Protein AF-A0A257RQ91-F1 (afdb_monomer_lite)

pLDDT: mean 75.61, std 12.11, range [45.97, 91.69]

Sequence (113 aa):
MDPIFIANIVALLFSFFVVGAILGAVFSKPETRKTLLTETARRLRVLMFGWEFPPFNSGGLGVACHGLVRALSGKNLDITFVMPKRLPDAVPYAKMVSAEIEKITGSSVSYSV

Secondary structure (DSSP, 8-state):
--HHHHHHHHHHHHHHHHHHHHHHHHHS------SSSSSTTPPEEEEEE-S-BTTBS-SHHHHHHHHHHHHHTTSSEEEEEEESS--SPPPTTSEEEE---------------

Foldseek 3Di:
DDPVVVVVVVVVVVVVVVVVVVVCVVPPDPPPPPPPPPDPLDAAEAEAEDAAAPPPPPDPVNVVVNVVLVVPLPDSHAAEYEYCDDDPDDDPRHHYHHPDDDPPPDPPPDDDD

Radius of gyration: 29.58 Å; chains: 1; bounding box: 40×54×107 Å

Structure (mmCIF, N/CA/C/O backbone):
data_AF-A0A257RQ91-F1
#
_entry.id   AF-A0A257RQ91-F1
#
loop_
_atom_site.group_PDB
_atom_site.id
_atom_site.type_symbol
_atom_site.label_atom_id
_atom_site.label_alt_id
_atom_site.label_comp_id
_atom_site.label_asym_id
_atom_site.label_entity_id
_atom_site.label_seq_id
_atom_site.pdbx_PDB_ins_code
_atom_site.Cartn_x
_atom_site.Cartn_y
_atom_site.Cartn_z
_atom_site.occupancy
_atom_site.B_iso_or_equiv
_atom_site.auth_seq_id
_atom_site.auth_comp_id
_atom_site.auth_asym_id
_atom_site.auth_atom_id
_atom_site.pdbx_PDB_model_num
ATOM 1 N N . MET A 1 1 ? -5.928 36.890 54.644 1.00 65.44 1 MET A N 1
ATOM 2 C CA . MET A 1 1 ? -5.648 36.195 53.370 1.00 65.44 1 MET A CA 1
ATOM 3 C C . MET A 1 1 ? -4.853 37.151 52.514 1.00 65.44 1 MET A C 1
ATOM 5 O O . MET A 1 1 ? -5.365 38.222 52.212 1.00 65.44 1 MET A O 1
ATOM 9 N N . ASP A 1 2 ? -3.607 36.810 52.201 1.00 84.75 2 ASP A N 1
ATOM 10 C CA . ASP A 1 2 ? -2.725 37.719 51.474 1.00 84.75 2 ASP A CA 1
ATOM 11 C C . ASP A 1 2 ? -3.178 37.866 50.013 1.00 84.75 2 ASP A C 1
ATOM 13 O O . ASP A 1 2 ? -3.443 36.859 49.350 1.00 84.75 2 ASP A O 1
ATOM 17 N N . PRO A 1 3 ? -3.256 39.092 49.470 1.00 85.50 3 PRO A N 1
ATOM 18 C CA . PRO A 1 3 ? -3.705 39.323 48.095 1.00 85.50 3 PRO A CA 1
ATOM 19 C C . PRO A 1 3 ? -2.822 38.612 47.053 1.00 85.50 3 PRO A C 1
ATOM 21 O O . PRO A 1 3 ? -3.308 38.199 46.002 1.00 85.50 3 PRO A O 1
ATOM 24 N N . ILE A 1 4 ? -1.548 38.379 47.378 1.00 85.56 4 ILE A N 1
ATOM 25 C CA . ILE A 1 4 ? -0.593 37.619 46.556 1.00 85.56 4 ILE A CA 1
ATOM 26 C C . ILE A 1 4 ? -0.971 36.128 46.494 1.00 85.56 4 ILE A C 1
ATOM 28 O O . ILE A 1 4 ? -0.863 35.498 45.443 1.00 85.56 4 ILE A O 1
ATOM 32 N N . PHE A 1 5 ? -1.468 35.564 47.599 1.00 86.00 5 PHE A N 1
ATOM 33 C CA . PHE A 1 5 ? -1.915 34.171 47.655 1.00 86.00 5 PHE A CA 1
ATOM 34 C C . PHE A 1 5 ? -3.145 33.948 46.766 1.00 86.00 5 PHE A C 1
ATOM 36 O O . PHE A 1 5 ? -3.214 32.966 46.026 1.00 86.00 5 PHE A O 1
ATOM 43 N N . ILE A 1 6 ? -4.078 34.904 46.773 1.00 85.62 6 ILE A N 1
ATOM 44 C CA . ILE A 1 6 ? -5.272 34.874 45.919 1.00 85.62 6 ILE A CA 1
ATOM 45 C C . ILE A 1 6 ? -4.880 34.989 44.438 1.00 85.62 6 ILE A C 1
ATOM 47 O O . ILE A 1 6 ? -5.369 34.211 43.618 1.00 85.62 6 ILE A O 1
ATOM 51 N N . ALA A 1 7 ? -3.958 35.894 44.094 1.00 87.12 7 ALA A N 1
ATOM 52 C CA . ALA A 1 7 ? -3.489 36.065 42.718 1.00 87.12 7 ALA A CA 1
ATOM 53 C C . ALA A 1 7 ? -2.842 34.787 42.146 1.00 87.12 7 ALA A C 1
ATOM 55 O O . ALA A 1 7 ? -3.139 34.403 41.014 1.00 87.12 7 ALA A O 1
ATOM 56 N N . ASN A 1 8 ? -2.026 34.084 42.940 1.00 87.50 8 ASN A N 1
ATOM 57 C CA . ASN A 1 8 ? -1.387 32.837 42.511 1.00 87.50 8 ASN A CA 1
ATOM 58 C C . ASN A 1 8 ? -2.394 31.706 42.275 1.00 87.50 8 ASN A C 1
ATOM 60 O O . ASN A 1 8 ? -2.254 30.973 41.299 1.00 87.50 8 ASN A O 1
ATOM 64 N N . ILE A 1 9 ? -3.429 31.582 43.114 1.00 91.69 9 ILE A N 1
ATOM 65 C CA . ILE A 1 9 ? -4.486 30.576 42.918 1.00 91.69 9 ILE A CA 1
ATOM 66 C C . ILE A 1 9 ? -5.268 30.856 41.630 1.00 91.69 9 ILE A C 1
ATOM 68 O O . ILE A 1 9 ? -5.491 29.940 40.838 1.00 91.69 9 ILE A O 1
ATOM 72 N N . VAL A 1 10 ? 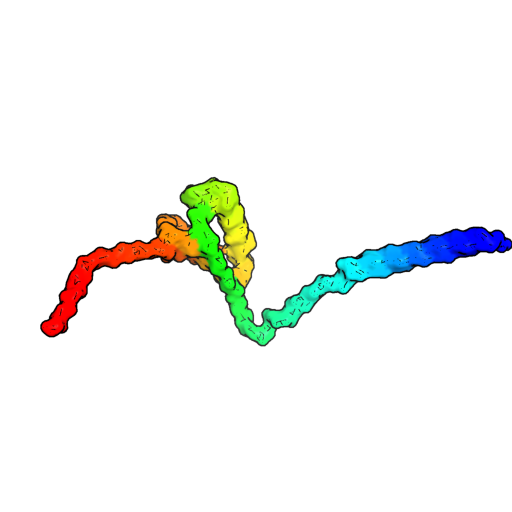-5.645 32.114 41.385 1.00 87.88 10 VAL A N 1
ATOM 73 C CA . VAL A 1 10 ? -6.380 32.501 40.169 1.00 87.88 10 VAL A CA 1
ATOM 74 C C . VAL A 1 10 ? -5.536 32.255 38.913 1.00 87.88 10 VAL A C 1
ATOM 76 O O . VAL A 1 10 ? -6.045 31.702 37.937 1.00 87.88 10 VAL A O 1
ATOM 79 N N . ALA A 1 11 ? -4.241 32.581 38.947 1.00 85.31 11 ALA A N 1
ATOM 80 C CA . ALA A 1 11 ? -3.320 32.319 37.840 1.00 85.31 11 ALA A CA 1
ATOM 81 C C . ALA A 1 11 ? -3.160 30.814 37.552 1.00 85.31 11 ALA A C 1
ATOM 83 O O . ALA A 1 11 ? -3.141 30.401 36.389 1.00 85.31 11 ALA A O 1
ATOM 84 N N . LEU A 1 12 ? -3.102 29.984 38.599 1.00 85.19 12 LEU A N 1
ATOM 85 C CA . LEU A 1 12 ? -3.005 28.530 38.465 1.00 85.19 12 LEU A CA 1
ATOM 86 C C . LEU A 1 12 ? -4.262 27.954 37.797 1.00 85.19 12 LEU A C 1
ATOM 88 O O . LEU A 1 12 ? -4.158 27.186 36.843 1.00 85.19 12 LEU A O 1
ATOM 92 N N . LEU A 1 13 ? -5.448 28.380 38.241 1.00 85.31 13 LEU A N 1
ATOM 93 C CA . LEU A 1 13 ? -6.726 27.933 37.678 1.00 85.31 13 LEU A CA 1
ATOM 94 C C . LEU A 1 13 ? -6.892 28.348 36.210 1.00 85.31 13 LEU A C 1
ATOM 96 O O . LEU A 1 13 ? -7.371 27.553 35.399 1.00 85.31 13 LEU A O 1
ATOM 100 N N . PHE A 1 14 ? -6.449 29.554 35.845 1.00 86.06 14 PHE A N 1
ATOM 101 C CA . PHE A 1 14 ? -6.503 30.022 34.460 1.00 86.06 14 PHE A CA 1
ATOM 102 C C . PHE A 1 14 ? -5.550 29.231 33.552 1.00 86.06 14 PHE A C 1
ATOM 104 O O . PHE A 1 14 ? -5.917 28.875 32.435 1.00 86.06 14 PHE A O 1
ATOM 111 N N . SER A 1 15 ? -4.362 28.874 34.052 1.00 82.06 15 SER A N 1
ATOM 112 C CA . SER A 1 15 ? -3.403 28.033 33.325 1.00 82.06 15 SER A CA 1
ATOM 113 C C . SER A 1 15 ? -3.960 26.632 33.045 1.00 82.06 15 SER A C 1
ATOM 115 O O . SER A 1 15 ? -3.935 26.171 31.903 1.00 82.06 15 SER A O 1
ATOM 117 N N . PHE A 1 16 ? -4.563 25.980 34.047 1.00 84.38 16 PHE A N 1
ATOM 118 C CA . PHE A 1 16 ? -5.201 24.671 33.856 1.00 84.38 16 PHE A CA 1
ATOM 119 C C . PHE A 1 16 ? -6.382 24.726 32.879 1.00 84.38 16 PHE A C 1
ATOM 121 O O . PHE A 1 16 ? -6.538 23.816 32.062 1.00 84.38 16 PHE A O 1
ATOM 128 N N . PHE A 1 17 ? -7.182 25.796 32.912 1.00 87.62 17 PHE A N 1
ATOM 129 C CA . PHE A 1 17 ? -8.287 25.979 31.970 1.00 87.62 17 PHE A CA 1
ATOM 130 C C . PHE A 1 17 ? -7.794 26.170 30.529 1.00 87.62 17 PHE A C 1
ATOM 132 O O . PHE A 1 17 ? -8.309 25.528 29.613 1.00 87.62 17 PHE A O 1
ATOM 139 N N . VAL A 1 18 ? -6.759 26.990 30.322 1.00 83.06 18 VAL A N 1
ATOM 140 C CA . VAL A 1 18 ? -6.167 27.229 28.996 1.00 83.06 18 VAL A CA 1
ATOM 141 C C . VAL A 1 18 ? -5.525 25.954 28.441 1.00 83.06 18 VAL A C 1
ATOM 143 O O . VAL A 1 18 ? -5.766 25.606 27.285 1.00 83.06 18 VAL A O 1
ATOM 146 N N . VAL A 1 19 ? -4.776 25.205 29.257 1.00 81.12 19 VAL A N 1
ATOM 147 C CA . VAL A 1 19 ? -4.173 23.924 28.843 1.00 81.12 19 VAL A CA 1
ATOM 148 C C . VAL A 1 19 ? -5.250 22.885 28.519 1.00 81.12 19 VAL A C 1
ATOM 150 O O . VAL A 1 19 ? -5.159 22.213 27.491 1.00 81.12 19 VAL A O 1
ATOM 153 N N . GLY A 1 20 ? -6.300 22.785 29.341 1.00 82.19 20 GLY A N 1
ATOM 154 C CA . GLY A 1 20 ? -7.430 21.888 29.094 1.00 82.19 20 GLY A CA 1
ATOM 155 C C . GLY A 1 20 ? -8.201 22.235 27.818 1.00 82.19 20 GLY A C 1
ATOM 156 O O . GLY A 1 20 ? -8.560 21.338 27.055 1.00 82.19 20 GLY A O 1
ATOM 157 N N . ALA A 1 21 ? -8.396 23.526 27.537 1.00 84.06 21 ALA A N 1
ATOM 158 C CA . ALA A 1 21 ? -9.052 23.994 26.319 1.00 84.06 21 ALA A CA 1
ATOM 159 C C . ALA A 1 21 ? -8.214 23.709 25.061 1.00 84.06 21 ALA A C 1
ATOM 161 O O . ALA A 1 21 ? -8.759 23.243 24.059 1.00 84.06 21 ALA A O 1
ATOM 162 N N . ILE A 1 22 ? -6.895 23.926 25.113 1.00 80.62 22 ILE A N 1
ATOM 163 C CA . ILE A 1 22 ? -5.989 23.638 23.990 1.00 80.62 22 ILE A CA 1
ATOM 164 C C . ILE A 1 22 ? -5.913 22.129 23.731 1.00 80.62 22 ILE A C 1
ATOM 166 O O . ILE A 1 22 ? -6.056 21.697 22.587 1.00 80.62 22 ILE A O 1
ATOM 170 N N . LEU A 1 23 ? -5.752 21.311 24.776 1.00 79.38 23 LEU A N 1
ATOM 171 C CA . LEU A 1 23 ? -5.697 19.853 24.637 1.00 79.38 23 LEU A CA 1
ATOM 172 C C . LEU A 1 23 ? -7.033 19.284 24.131 1.00 79.38 23 LEU A C 1
ATOM 174 O O . LEU A 1 23 ? -7.051 18.416 23.257 1.00 79.38 23 LEU A O 1
ATOM 178 N N . GLY A 1 24 ? -8.147 19.829 24.626 1.00 74.62 24 GLY A N 1
ATOM 179 C CA . GLY A 1 24 ? -9.487 19.530 24.136 1.00 74.62 24 GLY A CA 1
ATOM 180 C C . GLY A 1 24 ? -9.652 19.882 22.659 1.00 74.62 24 GLY A C 1
ATOM 181 O O . GLY A 1 24 ? -10.159 19.063 21.904 1.00 74.62 24 GLY A O 1
ATOM 182 N N . ALA A 1 25 ? -9.174 21.045 22.211 1.00 76.50 25 ALA A N 1
ATOM 183 C CA . ALA A 1 25 ? -9.258 21.452 20.807 1.00 76.50 25 ALA A CA 1
ATOM 184 C C . ALA A 1 25 ? -8.409 20.572 19.871 1.00 76.50 25 ALA A C 1
ATOM 186 O O . ALA A 1 25 ? -8.862 20.250 18.776 1.00 76.50 25 ALA A O 1
ATOM 187 N N . VAL A 1 26 ? -7.224 20.128 20.307 1.00 73.44 26 VAL A N 1
ATOM 188 C CA . VAL A 1 26 ? -6.369 19.214 19.523 1.00 73.44 26 VAL A CA 1
ATOM 189 C C . VAL A 1 26 ? -7.021 17.834 19.345 1.00 73.44 26 VAL A C 1
ATOM 191 O O . VAL A 1 26 ? -6.838 17.201 18.308 1.00 73.44 26 VAL A O 1
ATOM 194 N N . PHE A 1 27 ? -7.822 17.376 20.314 1.00 68.50 27 PHE A N 1
ATOM 195 C CA . PHE A 1 27 ? -8.502 16.074 20.264 1.00 68.50 27 PHE A CA 1
ATOM 196 C C . PHE A 1 27 ? -9.977 16.128 19.821 1.00 68.50 27 PHE A C 1
ATOM 198 O O . PHE A 1 27 ? -10.555 15.087 19.493 1.00 68.50 27 PHE A O 1
ATOM 205 N N . SER A 1 28 ? -10.608 17.307 19.770 1.00 62.53 28 SER A N 1
ATOM 206 C CA . SER A 1 28 ? -12.039 17.468 19.464 1.00 62.53 28 SER A CA 1
ATOM 207 C C . SER A 1 28 ? -12.323 17.476 17.961 1.00 62.53 28 SER A C 1
ATOM 209 O O . SER A 1 28 ? -12.798 18.461 17.400 1.00 62.53 28 SER A O 1
ATOM 211 N N . LYS A 1 29 ? -12.022 16.350 17.310 1.00 55.59 29 LYS A N 1
ATOM 212 C CA . LYS A 1 29 ? -12.843 15.688 16.278 1.00 55.59 29 LYS A CA 1
ATOM 213 C C . LYS A 1 29 ? -11.981 14.676 15.524 1.00 55.59 29 LYS A C 1
ATOM 215 O O . LYS A 1 29 ? -11.245 15.066 14.621 1.00 55.59 29 LYS A O 1
ATOM 220 N N . PRO A 1 30 ? -12.155 13.362 15.743 1.00 57.12 30 PRO A N 1
ATOM 221 C CA . PRO A 1 30 ? -12.044 12.459 14.616 1.00 57.12 30 PRO A CA 1
ATOM 222 C C . PRO A 1 30 ? -13.201 12.821 13.682 1.00 57.12 30 PRO A C 1
ATOM 224 O O . PRO A 1 30 ? -14.374 12.624 14.016 1.00 57.12 30 PRO A O 1
ATOM 227 N N . GLU A 1 31 ? -12.871 13.435 12.548 1.00 57.94 31 GLU A N 1
ATOM 228 C CA . GLU A 1 31 ? -13.793 13.704 11.450 1.00 57.94 31 GLU A CA 1
ATOM 229 C C . GLU A 1 31 ? -14.558 12.412 11.152 1.00 57.94 31 GLU A C 1
ATOM 231 O O . GLU A 1 31 ? -14.038 11.437 10.602 1.00 57.94 31 GLU A O 1
ATOM 236 N N . THR A 1 32 ? -15.787 12.364 11.658 1.00 54.00 32 THR A N 1
ATOM 237 C CA . THR A 1 32 ? -16.615 11.172 11.653 1.00 54.00 32 THR A CA 1
ATOM 238 C C . THR A 1 32 ? -17.120 11.033 10.231 1.00 54.00 32 THR A C 1
ATOM 240 O O . THR A 1 32 ? -18.171 11.561 9.878 1.00 54.00 32 THR A O 1
ATOM 243 N N . ARG A 1 33 ? -16.309 10.384 9.396 1.00 58.22 33 ARG A N 1
ATOM 244 C CA . ARG A 1 33 ? -16.529 10.165 7.967 1.00 58.22 33 ARG A CA 1
ATOM 245 C C . ARG A 1 33 ? -17.718 9.211 7.768 1.00 58.22 33 ARG A C 1
ATOM 247 O O . ARG A 1 33 ? -17.557 8.056 7.395 1.00 58.22 33 ARG A O 1
ATOM 254 N N . LYS A 1 34 ? -18.927 9.684 8.074 1.00 51.50 34 LYS A N 1
ATOM 255 C CA . LYS A 1 34 ? -20.217 8.987 7.921 1.00 51.50 34 LYS A CA 1
ATOM 256 C C . LYS A 1 34 ? -20.890 9.303 6.580 1.00 51.50 34 LYS A C 1
ATOM 258 O O . LYS A 1 34 ? -22.094 9.144 6.447 1.00 51.50 34 LYS A O 1
ATOM 263 N N . THR A 1 35 ? -20.127 9.726 5.573 1.00 54.91 35 THR A N 1
ATOM 264 C CA . THR A 1 35 ? -20.672 10.163 4.275 1.00 54.91 35 THR A CA 1
ATOM 265 C C . THR A 1 35 ? -20.622 9.091 3.179 1.00 54.91 35 THR A C 1
ATOM 267 O O . THR A 1 35 ? -20.891 9.406 2.030 1.00 54.91 35 THR A O 1
ATOM 270 N N . LEU A 1 36 ? -20.280 7.829 3.486 1.00 57.19 36 LEU A N 1
ATOM 271 C CA . LEU A 1 36 ? -20.122 6.765 2.470 1.00 57.19 36 LEU A CA 1
ATOM 272 C C . LEU A 1 36 ? -20.816 5.434 2.813 1.00 57.19 36 LEU A C 1
ATOM 274 O O . LEU A 1 36 ? -20.420 4.391 2.302 1.00 57.19 36 LEU A O 1
ATOM 278 N N . LEU A 1 37 ? -21.831 5.424 3.681 1.00 60.47 37 LEU A N 1
ATOM 279 C CA . LEU A 1 37 ? -22.594 4.196 3.968 1.00 60.47 37 LEU A CA 1
ATOM 280 C C . LEU A 1 37 ? -23.882 4.050 3.135 1.00 60.47 37 LEU A C 1
ATOM 282 O O . LEU A 1 37 ? -24.575 3.051 3.290 1.00 60.47 37 LEU A O 1
ATOM 286 N N . THR A 1 38 ? -24.185 4.981 2.219 1.00 54.28 38 THR A N 1
ATOM 287 C CA . THR A 1 38 ? -25.528 5.076 1.606 1.00 54.28 38 THR A CA 1
ATOM 288 C C . THR A 1 38 ? -25.556 5.020 0.075 1.00 54.28 38 THR A C 1
ATOM 290 O O . THR A 1 38 ? -26.446 5.588 -0.529 1.00 54.28 38 THR A O 1
ATOM 293 N N . GLU A 1 39 ? -24.638 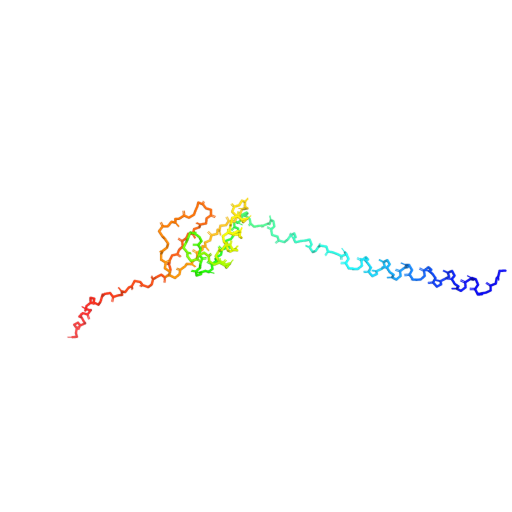4.315 -0.587 1.00 62.25 39 GLU A N 1
ATOM 294 C CA . GLU A 1 39 ? -24.795 3.989 -2.019 1.00 62.25 39 GLU A CA 1
ATOM 295 C C . GLU A 1 39 ? -24.192 2.597 -2.278 1.00 62.25 39 GLU A C 1
ATOM 297 O O . GLU A 1 39 ? -23.015 2.459 -2.601 1.00 62.25 39 GLU A O 1
ATOM 302 N N . THR A 1 40 ? -24.983 1.535 -2.069 1.00 60.62 40 THR A N 1
ATOM 303 C CA . THR A 1 40 ? -24.716 0.148 -2.527 1.00 60.62 40 THR A CA 1
ATOM 304 C C . THR A 1 40 ? -23.260 -0.321 -2.424 1.00 60.62 40 THR A C 1
ATOM 306 O O . THR A 1 40 ? -22.587 -0.320 -3.442 1.00 60.62 40 THR A O 1
ATOM 309 N N . ALA A 1 41 ? -22.778 -0.714 -1.235 1.00 62.62 41 ALA A N 1
ATOM 310 C CA . ALA A 1 41 ? -21.517 -1.436 -0.952 1.00 62.62 41 ALA A CA 1
ATOM 311 C C . ALA A 1 41 ? -20.527 -1.623 -2.132 1.00 62.62 41 ALA A C 1
ATOM 313 O O . ALA A 1 41 ? -20.154 -2.747 -2.483 1.00 62.62 41 ALA A O 1
ATOM 314 N N . ARG A 1 42 ? -20.091 -0.532 -2.771 1.00 66.25 42 ARG A N 1
ATOM 315 C CA . ARG A 1 42 ? -19.183 -0.620 -3.907 1.00 66.25 42 ARG A CA 1
ATOM 316 C C . ARG A 1 42 ? -17.822 -0.918 -3.321 1.00 66.25 42 ARG A C 1
ATOM 318 O O . ARG A 1 42 ? -17.318 -0.158 -2.496 1.00 66.25 42 ARG A O 1
ATOM 325 N N . ARG A 1 43 ? -17.233 -2.039 -3.738 1.00 74.62 43 ARG A N 1
ATOM 326 C CA . ARG A 1 43 ? -15.828 -2.319 -3.447 1.00 74.62 43 ARG A CA 1
ATOM 327 C C . ARG A 1 43 ? -15.003 -1.122 -3.904 1.00 74.62 43 ARG A C 1
ATOM 329 O O . ARG A 1 43 ? -15.133 -0.684 -5.049 1.00 74.62 43 ARG A O 1
ATOM 336 N N . LEU A 1 44 ? -14.191 -0.577 -3.005 1.00 85.06 44 LEU A N 1
ATOM 337 C CA . LEU A 1 44 ? -13.287 0.511 -3.360 1.00 85.06 44 LEU A CA 1
ATOM 338 C C . LEU A 1 44 ? -12.223 -0.059 -4.297 1.00 85.06 44 LEU A C 1
ATOM 340 O O . LEU A 1 44 ? -11.562 -1.043 -3.969 1.00 85.06 44 LEU A O 1
ATOM 344 N N . ARG A 1 45 ? -12.085 0.550 -5.472 1.00 87.62 45 ARG A N 1
ATOM 345 C CA . ARG A 1 45 ? -11.129 0.121 -6.492 1.00 87.62 45 ARG A CA 1
ATOM 346 C C . ARG A 1 45 ? -9.847 0.926 -6.356 1.00 87.62 45 ARG A C 1
ATOM 348 O O . ARG A 1 45 ? -9.894 2.154 -6.352 1.00 87.62 45 ARG A O 1
ATOM 355 N N . VAL A 1 46 ? -8.721 0.234 -6.250 1.00 87.81 46 VAL A N 1
ATOM 356 C CA . VAL A 1 46 ? -7.391 0.817 -6.082 1.00 87.81 46 VAL A CA 1
ATOM 357 C C . VAL A 1 46 ? -6.551 0.430 -7.291 1.00 87.81 46 VAL A C 1
ATOM 359 O O . VAL A 1 46 ? -6.309 -0.749 -7.536 1.00 87.81 46 VAL A O 1
ATOM 362 N N . LEU A 1 47 ? -6.109 1.432 -8.047 1.00 91.31 47 LEU A N 1
ATOM 363 C CA . LEU A 1 47 ? -5.186 1.261 -9.163 1.00 91.31 47 LEU A CA 1
ATOM 364 C C . LEU A 1 47 ? -3.791 1.700 -8.720 1.00 91.31 47 LEU A C 1
ATOM 366 O O . LEU A 1 47 ? -3.606 2.835 -8.286 1.00 91.31 47 LEU A O 1
ATOM 370 N N . MET A 1 48 ? -2.822 0.800 -8.819 1.00 88.38 48 MET A N 1
ATOM 371 C CA . MET A 1 48 ? -1.437 1.024 -8.425 1.00 88.38 48 MET A CA 1
ATOM 372 C C . MET A 1 48 ? -0.549 0.917 -9.655 1.00 88.38 48 MET A C 1
ATOM 374 O O . MET A 1 48 ? -0.642 -0.052 -10.398 1.00 88.38 48 MET A O 1
ATOM 378 N N . PHE A 1 49 ? 0.323 1.896 -9.857 1.00 88.12 49 PHE A N 1
ATOM 379 C CA . PHE A 1 49 ? 1.358 1.837 -10.883 1.00 88.12 49 PHE A CA 1
ATOM 380 C C . PHE A 1 49 ? 2.689 1.546 -10.210 1.00 88.12 49 PHE A C 1
ATOM 382 O O . PHE A 1 49 ? 3.033 2.191 -9.217 1.00 88.12 49 PHE A O 1
ATOM 389 N N . GLY A 1 50 ? 3.435 0.587 -10.745 1.00 83.81 50 GLY A N 1
ATOM 390 C CA . GLY A 1 50 ? 4.734 0.233 -10.200 1.00 83.81 50 GLY A CA 1
ATOM 391 C C . GLY A 1 50 ? 5.699 -0.276 -11.254 1.00 83.81 50 GLY A C 1
ATOM 392 O O . GLY A 1 50 ? 5.320 -0.697 -12.344 1.00 83.81 50 GLY A O 1
ATOM 393 N N . TRP A 1 51 ? 6.976 -0.218 -10.896 1.00 81.75 51 TRP A N 1
ATOM 394 C CA . TRP A 1 51 ? 8.082 -0.722 -11.708 1.00 81.75 51 TRP A CA 1
ATOM 395 C C . TRP A 1 51 ? 8.706 -1.987 -11.101 1.00 81.75 51 TRP A C 1
ATOM 397 O O . TRP A 1 51 ? 9.365 -2.755 -11.790 1.00 81.75 51 TRP A O 1
ATOM 407 N N . GLU A 1 52 ? 8.457 -2.242 -9.818 1.00 76.00 52 GLU A N 1
ATOM 408 C CA . GLU A 1 52 ? 9.106 -3.291 -9.036 1.00 76.00 52 GLU A CA 1
ATOM 409 C C . GLU A 1 52 ? 8.060 -4.065 -8.249 1.00 76.00 52 GLU A C 1
ATOM 411 O O . GLU A 1 52 ? 7.235 -3.461 -7.558 1.00 76.00 52 GLU A O 1
ATOM 416 N N . PHE A 1 53 ? 8.078 -5.392 -8.359 1.00 77.81 53 PHE A N 1
ATOM 417 C CA . PHE A 1 53 ? 7.177 -6.246 -7.601 1.00 77.81 53 PHE A CA 1
ATOM 418 C C . PHE A 1 53 ? 7.814 -7.635 -7.400 1.00 77.81 53 PHE A C 1
ATOM 420 O O . PHE A 1 53 ? 8.188 -8.273 -8.388 1.00 77.81 53 PHE A O 1
ATOM 427 N N . PRO A 1 54 ? 7.943 -8.132 -6.153 1.00 70.19 54 PRO A N 1
ATOM 428 C CA . PRO A 1 54 ? 8.547 -9.432 -5.869 1.00 70.19 54 PRO A CA 1
ATOM 429 C C . PRO A 1 54 ? 7.867 -10.560 -6.662 1.00 70.19 54 PRO A C 1
ATOM 431 O O . PRO A 1 54 ? 6.637 -10.587 -6.717 1.00 70.19 54 PRO A O 1
ATOM 434 N N . PRO A 1 55 ? 8.619 -11.505 -7.255 1.00 66.62 55 PRO A N 1
ATOM 435 C CA . PRO A 1 55 ? 10.043 -11.784 -7.023 1.00 66.62 55 PRO A CA 1
ATOM 436 C C . PRO A 1 55 ? 11.023 -10.994 -7.915 1.00 66.62 55 PRO A C 1
ATOM 438 O O . PRO A 1 55 ? 12.234 -11.058 -7.693 1.00 66.62 55 PRO A O 1
ATOM 441 N N . PHE A 1 56 ? 10.538 -10.226 -8.895 1.00 62.66 56 PHE A N 1
ATOM 442 C CA . PHE A 1 56 ? 11.382 -9.544 -9.881 1.00 62.66 56 PHE A CA 1
ATOM 443 C C . PHE A 1 56 ? 11.677 -8.092 -9.482 1.00 62.66 56 PHE A C 1
ATOM 445 O O . PHE A 1 56 ? 10.781 -7.326 -9.139 1.00 62.66 56 PHE A O 1
ATOM 452 N N . ASN A 1 57 ? 12.951 -7.699 -9.572 1.00 56.53 57 ASN A N 1
ATOM 453 C CA . ASN A 1 57 ? 13.431 -6.358 -9.219 1.00 56.53 57 ASN A CA 1
ATOM 454 C C . ASN A 1 57 ? 13.050 -5.953 -7.777 1.00 56.53 57 ASN A C 1
ATOM 456 O O . ASN A 1 57 ? 12.390 -4.951 -7.540 1.00 56.53 57 ASN A O 1
ATOM 460 N N . SER A 1 58 ? 13.420 -6.794 -6.806 1.00 63.72 58 SER A N 1
ATOM 461 C CA . SER A 1 58 ? 13.010 -6.693 -5.396 1.00 63.72 58 SER A CA 1
ATOM 462 C C . SER A 1 58 ? 13.862 -5.699 -4.590 1.00 63.72 58 SER A C 1
ATOM 464 O O . SER A 1 58 ? 14.437 -6.057 -3.560 1.00 63.72 58 SER A O 1
ATOM 466 N N . GLY A 1 59 ? 13.968 -4.454 -5.060 1.00 73.00 59 GLY A N 1
ATOM 467 C CA . GLY A 1 59 ? 14.508 -3.354 -4.263 1.00 73.00 59 GLY A CA 1
ATOM 468 C C . GLY A 1 59 ? 13.585 -2.986 -3.091 1.00 73.00 59 GLY A C 1
ATOM 469 O O . GLY A 1 59 ? 12.498 -3.545 -2.914 1.00 73.00 59 GLY A O 1
ATOM 470 N N . GLY A 1 60 ? 13.985 -2.000 -2.280 1.00 77.00 60 GLY A N 1
ATOM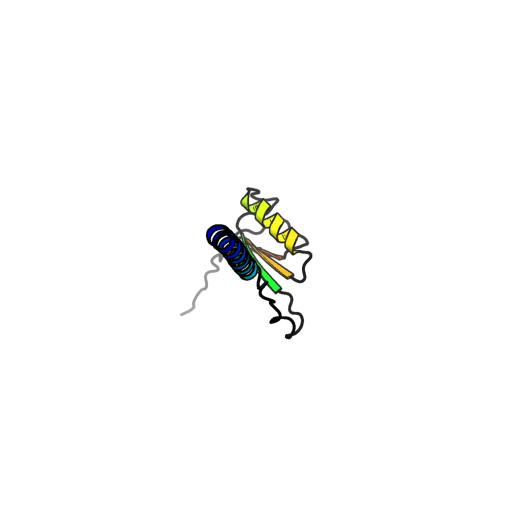 471 C CA . GLY A 1 60 ? 13.177 -1.546 -1.136 1.00 77.00 60 GLY A CA 1
ATOM 472 C C . GLY A 1 60 ? 11.779 -1.045 -1.528 1.00 77.00 60 GLY A C 1
ATOM 473 O O . GLY A 1 60 ? 10.826 -1.209 -0.766 1.00 77.00 60 GLY A O 1
ATOM 474 N N . LEU A 1 61 ? 11.636 -0.505 -2.743 1.00 80.50 61 LEU A N 1
ATOM 475 C CA . LEU A 1 61 ? 10.359 -0.055 -3.292 1.00 80.50 61 LEU A CA 1
ATOM 476 C C . LEU A 1 61 ? 9.413 -1.232 -3.567 1.00 80.50 61 LEU A C 1
ATOM 478 O O . LEU A 1 61 ? 8.276 -1.220 -3.097 1.00 80.50 61 LEU A O 1
ATOM 482 N N . GLY A 1 62 ? 9.884 -2.270 -4.268 1.00 79.94 62 GLY A N 1
ATOM 483 C CA . GLY A 1 62 ? 9.073 -3.451 -4.578 1.00 79.94 62 GLY A CA 1
ATOM 484 C C . GLY A 1 62 ? 8.578 -4.176 -3.323 1.00 79.94 62 GLY A C 1
ATOM 485 O O . GLY A 1 62 ? 7.405 -4.549 -3.241 1.00 79.94 62 GLY A O 1
ATOM 486 N N . VAL A 1 63 ? 9.432 -4.309 -2.301 1.00 82.75 63 VAL A N 1
ATOM 487 C CA . VAL A 1 63 ? 9.059 -4.929 -1.015 1.00 82.75 63 VAL A CA 1
ATOM 488 C C . VAL A 1 63 ? 7.995 -4.107 -0.281 1.00 82.75 63 VAL A C 1
ATOM 490 O O . VAL A 1 63 ? 7.035 -4.679 0.244 1.00 82.75 63 VAL A O 1
ATOM 493 N N . ALA A 1 64 ? 8.118 -2.777 -0.282 1.00 83.19 64 ALA A N 1
ATOM 494 C CA . ALA A 1 64 ? 7.125 -1.890 0.317 1.00 83.19 64 ALA A CA 1
ATOM 495 C C . ALA A 1 64 ? 5.776 -1.962 -0.420 1.00 83.19 64 ALA A C 1
ATOM 497 O O . ALA A 1 64 ? 4.733 -2.109 0.222 1.00 83.19 64 ALA A O 1
ATOM 498 N N . CYS A 1 65 ? 5.785 -1.934 -1.757 1.00 82.31 65 CYS A N 1
ATOM 499 C CA . CYS A 1 65 ? 4.580 -2.086 -2.575 1.00 82.31 65 CYS A CA 1
ATOM 500 C C . CYS A 1 65 ? 3.896 -3.439 -2.334 1.00 82.31 65 CYS A C 1
ATOM 502 O O . CYS A 1 65 ? 2.682 -3.488 -2.143 1.00 82.31 65 CYS A O 1
ATOM 504 N N . HIS A 1 66 ? 4.665 -4.524 -2.264 1.00 85.38 66 HIS A N 1
ATOM 505 C CA . HIS A 1 66 ? 4.156 -5.853 -1.930 1.00 85.38 66 HIS A CA 1
ATOM 506 C C . HIS A 1 66 ? 3.528 -5.905 -0.532 1.00 85.38 66 HIS A C 1
ATOM 508 O O . HIS A 1 66 ? 2.419 -6.416 -0.371 1.00 85.38 66 HIS A O 1
ATOM 514 N N . GLY A 1 67 ? 4.195 -5.334 0.477 1.00 86.56 67 GLY A N 1
ATOM 515 C CA . GLY A 1 67 ? 3.661 -5.239 1.837 1.00 86.56 67 GLY A CA 1
ATOM 516 C C . GLY A 1 67 ? 2.353 -4.450 1.899 1.00 86.56 67 GLY A C 1
ATOM 517 O O . GLY A 1 67 ? 1.405 -4.885 2.553 1.00 86.56 67 GLY A O 1
ATOM 518 N N . LEU A 1 68 ? 2.273 -3.339 1.163 1.00 86.44 68 LEU A N 1
ATOM 519 C CA . LEU A 1 68 ? 1.074 -2.510 1.066 1.00 86.44 68 LEU A CA 1
ATOM 520 C C . LEU A 1 68 ? -0.087 -3.278 0.426 1.00 86.44 68 LEU A C 1
ATOM 522 O O . LEU A 1 68 ? -1.166 -3.356 1.009 1.00 86.44 68 LEU A O 1
ATOM 526 N N . VAL A 1 69 ? 0.138 -3.889 -0.739 1.00 87.00 69 VAL A N 1
ATOM 527 C CA . VAL A 1 69 ? -0.884 -4.683 -1.439 1.00 87.00 69 VAL A CA 1
ATOM 528 C C . VAL A 1 69 ? -1.371 -5.840 -0.558 1.00 87.00 69 VAL A C 1
ATOM 530 O O . VAL A 1 69 ? -2.578 -6.044 -0.421 1.00 87.00 69 VAL A O 1
ATOM 533 N N . ARG A 1 70 ? -0.453 -6.549 0.109 1.00 85.94 70 ARG A N 1
ATOM 534 C CA . ARG A 1 70 ? -0.775 -7.656 1.023 1.00 85.94 70 ARG A CA 1
ATOM 535 C C . ARG A 1 70 ? -1.554 -7.198 2.258 1.00 85.94 70 ARG A C 1
ATOM 537 O O . ARG A 1 70 ? -2.463 -7.892 2.699 1.00 85.94 70 ARG A O 1
ATOM 544 N N . ALA A 1 71 ? -1.228 -6.040 2.828 1.00 86.75 71 ALA A N 1
ATOM 545 C CA . ALA A 1 71 ? -1.970 -5.488 3.963 1.00 86.75 71 ALA A CA 1
ATOM 546 C C . ALA A 1 71 ? -3.393 -5.048 3.568 1.00 86.75 71 ALA A C 1
ATOM 548 O O . ALA A 1 71 ? -4.305 -5.037 4.400 1.00 86.75 71 ALA A O 1
ATOM 549 N N . LEU A 1 72 ? -3.592 -4.687 2.298 1.00 85.12 72 LEU A N 1
ATOM 550 C CA . LEU A 1 72 ? -4.875 -4.241 1.761 1.00 85.12 72 LEU A CA 1
ATOM 551 C C . LEU A 1 72 ? -5.757 -5.389 1.245 1.00 85.12 72 LEU A C 1
ATOM 553 O O . LEU A 1 72 ? -6.977 -5.232 1.215 1.00 85.12 72 LEU A O 1
ATOM 557 N N . SER A 1 73 ? -5.188 -6.546 0.904 1.00 81.06 73 SER A N 1
ATOM 558 C CA . SER A 1 73 ? -5.917 -7.656 0.277 1.00 81.06 73 SER A CA 1
ATOM 559 C C . SER A 1 73 ? -7.003 -8.310 1.133 1.00 81.06 73 SER A C 1
ATOM 561 O O . SER A 1 73 ? -7.864 -9.006 0.606 1.00 81.06 73 SER A O 1
ATOM 563 N N . GLY A 1 74 ? -6.972 -8.105 2.452 1.00 73.56 74 GLY A N 1
ATOM 564 C CA . GLY A 1 74 ? -7.997 -8.586 3.387 1.00 73.56 74 GLY A CA 1
ATOM 565 C C . GLY A 1 74 ? -9.171 -7.623 3.596 1.00 73.56 74 GLY A C 1
ATOM 566 O O . GLY A 1 74 ? -10.033 -7.881 4.434 1.00 73.56 74 GLY A O 1
ATOM 567 N N . LYS A 1 75 ? -9.200 -6.484 2.896 1.00 79.69 75 LYS A N 1
ATOM 568 C CA . LYS A 1 75 ? -10.278 -5.487 2.982 1.00 79.69 75 LYS A CA 1
ATOM 569 C C . LYS A 1 75 ? -11.228 -5.641 1.788 1.00 79.69 75 LYS A C 1
ATOM 571 O O . LYS A 1 75 ? -10.896 -6.288 0.804 1.00 79.69 75 LYS A O 1
ATOM 576 N N . ASN A 1 76 ? -12.413 -5.025 1.847 1.00 81.00 76 ASN A N 1
ATOM 577 C CA . ASN A 1 76 ? -13.389 -5.020 0.743 1.00 81.00 76 ASN A CA 1
ATOM 578 C C . ASN A 1 76 ? -12.944 -4.082 -0.407 1.00 81.00 76 ASN A C 1
ATOM 580 O O . ASN A 1 76 ? -13.641 -3.127 -0.762 1.00 81.00 76 ASN A O 1
ATOM 584 N N . LEU A 1 77 ? -11.739 -4.328 -0.926 1.00 85.38 77 LEU A N 1
ATOM 585 C CA . LEU A 1 77 ? -11.034 -3.556 -1.942 1.00 85.38 77 LEU A CA 1
ATOM 586 C C . LEU A 1 77 ? -10.814 -4.422 -3.184 1.00 85.38 77 LEU A C 1
ATOM 588 O O . LEU A 1 77 ? -10.673 -5.639 -3.091 1.00 85.38 77 LEU A O 1
ATOM 592 N N . ASP A 1 78 ? -10.761 -3.782 -4.340 1.00 86.94 78 ASP A N 1
ATOM 593 C CA . ASP A 1 78 ? -10.381 -4.397 -5.609 1.00 86.94 78 ASP A CA 1
ATOM 594 C C . ASP A 1 78 ? -9.098 -3.717 -6.100 1.00 86.94 78 ASP A C 1
ATOM 596 O O . ASP A 1 78 ? -9.110 -2.531 -6.432 1.00 86.94 78 ASP A O 1
ATOM 600 N N . ILE A 1 79 ? -7.975 -4.437 -6.046 1.00 89.00 79 ILE A N 1
ATOM 601 C CA . ILE A 1 79 ? -6.633 -3.891 -6.278 1.00 89.00 79 ILE A CA 1
ATOM 602 C C . ILE A 1 79 ? -6.132 -4.345 -7.647 1.00 89.00 79 ILE A C 1
ATOM 604 O O . ILE A 1 79 ? -6.015 -5.542 -7.911 1.00 89.00 79 ILE A O 1
ATOM 608 N N . THR A 1 80 ? -5.778 -3.382 -8.497 1.00 90.31 80 THR A N 1
ATOM 609 C CA . THR A 1 80 ? -5.121 -3.611 -9.788 1.00 90.31 80 THR A CA 1
ATOM 610 C C . THR A 1 80 ? -3.738 -2.973 -9.778 1.00 90.31 80 THR A C 1
ATOM 612 O O . THR A 1 80 ? -3.621 -1.774 -9.538 1.00 90.31 80 THR A O 1
ATOM 615 N N . PHE A 1 81 ? -2.699 -3.754 -10.055 1.00 88.44 81 PHE A N 1
ATOM 616 C CA . PHE A 1 81 ? -1.314 -3.301 -10.128 1.00 88.44 81 PHE A CA 1
ATOM 617 C C . PHE A 1 81 ? -0.827 -3.350 -11.580 1.00 88.44 81 PHE A C 1
ATOM 619 O O . PHE A 1 81 ? -0.852 -4.402 -12.219 1.00 88.44 81 PHE A O 1
ATOM 626 N N . VAL A 1 82 ? -0.412 -2.203 -12.110 1.00 88.62 82 VAL A N 1
ATOM 627 C CA . VAL A 1 82 ? 0.020 -2.020 -13.496 1.00 88.62 82 VAL A CA 1
ATOM 628 C C . VAL A 1 82 ? 1.536 -1.929 -13.553 1.00 88.62 82 VAL A C 1
ATOM 630 O O . VAL A 1 82 ? 2.136 -1.108 -12.856 1.00 88.62 82 VAL A O 1
ATOM 633 N N . MET A 1 83 ? 2.137 -2.740 -14.422 1.00 86.31 83 MET A N 1
ATOM 634 C CA . MET A 1 83 ? 3.578 -2.779 -14.657 1.00 86.31 83 MET A CA 1
ATOM 635 C C . MET A 1 83 ? 3.920 -2.580 -16.134 1.00 86.31 83 MET A C 1
ATOM 637 O O . MET A 1 83 ? 3.163 -3.006 -17.008 1.00 86.31 83 MET A O 1
ATOM 641 N N . PRO A 1 84 ? 5.078 -1.976 -16.444 1.00 84.06 84 PRO A N 1
ATOM 642 C CA . PRO A 1 84 ? 5.503 -1.749 -17.824 1.00 84.06 84 PRO A CA 1
ATOM 643 C C . PRO A 1 84 ? 5.815 -3.048 -18.575 1.00 84.06 84 PRO A C 1
ATOM 645 O O . PRO A 1 84 ? 5.619 -3.109 -19.782 1.00 84.06 84 PRO A O 1
ATOM 648 N N . LYS A 1 85 ? 6.275 -4.091 -17.873 1.00 80.06 85 LYS A N 1
ATOM 649 C CA . LYS A 1 85 ? 6.545 -5.421 -18.435 1.00 80.06 85 LYS A CA 1
ATOM 650 C C . LYS A 1 85 ? 5.628 -6.461 -17.816 1.00 80.06 85 LYS A C 1
ATOM 652 O O . LYS A 1 85 ? 5.213 -6.314 -16.664 1.00 80.06 85 LYS A O 1
ATOM 657 N N . ARG A 1 86 ? 5.314 -7.512 -18.572 1.00 72.94 86 ARG A N 1
ATOM 658 C CA . ARG A 1 86 ? 4.529 -8.637 -18.058 1.00 72.94 86 ARG A CA 1
ATOM 659 C C . ARG A 1 86 ? 5.341 -9.407 -17.015 1.00 72.94 86 ARG A C 1
ATOM 661 O O . ARG A 1 86 ? 6.432 -9.884 -17.311 1.00 72.94 86 ARG A O 1
ATOM 668 N N . LEU A 1 87 ? 4.798 -9.538 -15.804 1.00 72.38 87 LEU A N 1
ATOM 669 C CA . LEU A 1 87 ? 5.326 -10.483 -14.822 1.00 72.38 87 LEU A CA 1
ATOM 670 C C . LEU A 1 87 ? 4.768 -11.882 -15.118 1.00 72.38 87 LEU A C 1
ATOM 672 O O . LEU A 1 87 ? 3.577 -11.995 -15.417 1.00 72.38 87 LEU A O 1
ATOM 676 N N . PRO A 1 88 ? 5.602 -12.933 -15.047 1.00 64.81 88 PRO A N 1
ATOM 677 C CA . PRO A 1 88 ? 5.151 -14.306 -15.256 1.00 64.81 88 PRO A CA 1
ATOM 678 C C . PRO A 1 88 ? 4.276 -14.808 -14.098 1.00 64.81 88 PRO A C 1
ATOM 680 O O . PRO A 1 88 ? 3.387 -15.625 -14.324 1.00 64.81 88 PRO A O 1
ATOM 683 N N . ASP A 1 89 ? 4.473 -14.274 -12.890 1.00 68.56 89 ASP A N 1
ATOM 684 C CA . ASP A 1 89 ? 3.791 -14.734 -11.684 1.00 68.56 89 ASP A CA 1
ATOM 685 C C . ASP A 1 89 ? 2.647 -13.795 -11.291 1.00 68.56 89 ASP A C 1
ATOM 687 O O . ASP A 1 89 ? 2.843 -12.612 -10.996 1.00 68.56 89 ASP A O 1
ATOM 691 N N . ALA A 1 90 ? 1.429 -14.337 -11.268 1.00 66.06 90 ALA A N 1
ATOM 692 C CA . ALA A 1 90 ? 0.265 -13.651 -10.729 1.00 66.06 90 ALA A CA 1
ATOM 693 C C . ALA A 1 90 ? 0.212 -13.827 -9.205 1.00 66.06 90 ALA A C 1
ATOM 695 O O . ALA A 1 90 ? 0.304 -14.943 -8.693 1.00 66.06 90 ALA A O 1
ATOM 696 N N . VAL A 1 91 ? 0.015 -12.732 -8.469 1.00 76.19 91 VAL A N 1
ATOM 697 C CA . VAL A 1 91 ? -0.246 -12.806 -7.027 1.00 76.19 91 VAL A CA 1
ATOM 698 C C . VAL A 1 91 ? -1.723 -13.079 -6.744 1.00 76.19 91 VAL A C 1
ATOM 700 O O . VAL A 1 91 ? -2.588 -12.515 -7.411 1.00 76.19 91 VAL A O 1
ATOM 703 N N . PRO A 1 92 ? -2.057 -13.888 -5.722 1.00 79.50 92 PRO A N 1
ATOM 704 C CA . PRO A 1 92 ? -3.443 -14.292 -5.455 1.00 79.50 92 PRO A CA 1
ATOM 705 C C . PRO A 1 92 ? -4.326 -13.159 -4.910 1.00 79.50 92 PRO A C 1
ATOM 707 O O . PRO A 1 92 ? -5.533 -13.325 -4.765 1.00 79.50 92 PRO A O 1
ATOM 710 N N . TYR A 1 93 ? -3.732 -12.018 -4.569 1.00 81.75 93 TYR A N 1
ATOM 711 C CA . TYR A 1 93 ? -4.374 -10.945 -3.818 1.00 81.75 93 TYR A CA 1
ATOM 712 C C . TYR A 1 93 ? -4.442 -9.599 -4.562 1.00 81.75 93 TYR A C 1
ATOM 714 O O . TYR A 1 93 ? -4.936 -8.619 -4.005 1.00 81.75 93 TYR A O 1
ATOM 722 N N . ALA A 1 94 ? -3.946 -9.529 -5.799 1.00 84.81 94 ALA A N 1
ATOM 723 C CA . ALA A 1 94 ? -4.065 -8.349 -6.650 1.00 84.81 94 ALA A CA 1
ATOM 724 C C . ALA A 1 94 ? -4.090 -8.742 -8.125 1.00 84.81 94 ALA A C 1
ATOM 726 O O . ALA A 1 94 ? -3.436 -9.695 -8.547 1.00 84.81 94 ALA A O 1
ATOM 727 N N . LYS A 1 95 ? -4.827 -7.979 -8.928 1.00 87.94 95 LYS A N 1
ATOM 728 C CA . LYS A 1 95 ? -4.859 -8.159 -10.376 1.00 87.94 95 LYS A CA 1
ATOM 729 C C . LYS A 1 95 ? -3.626 -7.509 -11.001 1.00 87.94 95 LYS A C 1
ATOM 731 O O . LYS A 1 95 ? -3.477 -6.294 -10.924 1.00 87.94 95 LYS A O 1
ATOM 736 N N . MET A 1 96 ? -2.786 -8.297 -11.663 1.00 86.12 96 MET A N 1
ATOM 737 C CA . MET A 1 96 ? -1.607 -7.794 -12.372 1.00 86.12 96 MET A CA 1
ATOM 738 C C . MET A 1 96 ? -1.962 -7.452 -13.821 1.00 86.12 96 MET A C 1
ATOM 740 O O . MET A 1 96 ? -2.544 -8.270 -14.534 1.00 86.12 96 MET A O 1
ATOM 744 N N . VAL A 1 97 ? -1.618 -6.243 -14.262 1.00 87.81 97 VAL A N 1
ATOM 745 C CA . VAL A 1 97 ? -1.823 -5.771 -15.637 1.00 87.81 97 VAL A CA 1
ATOM 746 C C . VAL A 1 97 ? -0.489 -5.306 -16.201 1.00 87.81 97 VAL A C 1
ATOM 748 O O . VAL A 1 97 ? 0.259 -4.590 -15.542 1.00 87.81 97 VAL A O 1
ATOM 751 N N . SER A 1 98 ? -0.194 -5.704 -17.434 1.00 86.06 98 SER A N 1
ATOM 752 C CA . SER A 1 98 ? 0.966 -5.204 -18.166 1.00 86.06 98 SER A CA 1
ATOM 753 C C . SER A 1 98 ? 0.548 -4.090 -19.121 1.00 86.06 98 SER A C 1
ATOM 755 O O . SER A 1 98 ? -0.472 -4.214 -19.795 1.00 86.06 98 SER A O 1
ATOM 757 N N . ALA A 1 99 ? 1.341 -3.022 -19.175 1.00 84.88 99 ALA A N 1
ATOM 758 C CA . ALA A 1 99 ? 1.221 -1.922 -20.130 1.00 84.88 99 ALA A CA 1
ATOM 759 C C . ALA A 1 99 ? 2.273 -2.016 -21.253 1.00 84.88 99 ALA A C 1
ATOM 761 O O . ALA A 1 99 ? 2.649 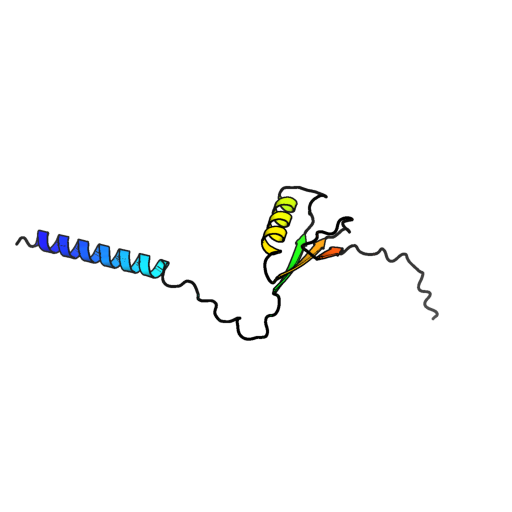-1.004 -21.843 1.00 84.88 99 ALA A O 1
ATOM 762 N N . GLU A 1 100 ? 2.788 -3.221 -21.514 1.00 80.62 100 GLU A N 1
ATOM 763 C CA . GLU A 1 100 ? 3.761 -3.456 -22.574 1.00 80.62 100 GLU A CA 1
ATOM 764 C C . GLU A 1 100 ? 3.134 -3.141 -23.936 1.00 80.62 100 GLU A C 1
ATOM 766 O O . GLU A 1 100 ? 2.078 -3.664 -24.291 1.00 80.62 100 GLU A O 1
ATOM 771 N N . ILE A 1 101 ? 3.779 -2.248 -24.688 1.00 77.00 101 ILE A N 1
ATOM 772 C CA . ILE A 1 101 ? 3.351 -1.893 -26.038 1.00 77.00 101 ILE A CA 1
ATOM 773 C C . ILE A 1 101 ? 3.648 -3.098 -26.928 1.00 77.00 101 ILE A C 1
ATOM 775 O O . ILE A 1 101 ? 4.816 -3.407 -27.180 1.00 77.00 101 ILE A O 1
ATOM 779 N N . GLU A 1 102 ? 2.607 -3.768 -27.425 1.00 69.19 102 GLU A N 1
ATOM 780 C CA . GLU A 1 102 ? 2.782 -4.714 -28.521 1.00 69.19 102 GLU A CA 1
ATOM 781 C C . GLU A 1 102 ? 3.390 -3.947 -29.692 1.00 69.19 102 GLU A C 1
ATOM 783 O O . GLU A 1 102 ? 2.822 -2.976 -30.200 1.00 69.19 102 GLU A O 1
ATOM 788 N N . LYS A 1 103 ? 4.599 -4.351 -30.091 1.00 59.75 103 LYS A N 1
ATOM 789 C CA . LYS A 1 103 ? 5.220 -3.843 -31.308 1.00 59.75 103 LYS A CA 1
ATOM 790 C C . LYS A 1 103 ? 4.222 -4.115 -32.425 1.00 59.75 103 LYS A C 1
ATOM 792 O O . LYS A 1 103 ? 3.953 -5.276 -32.729 1.00 59.75 103 LYS A O 1
ATOM 797 N N . ILE A 1 104 ? 3.688 -3.055 -33.026 1.00 66.88 104 ILE A N 1
ATOM 798 C CA . ILE A 1 104 ? 2.931 -3.154 -34.268 1.00 66.88 104 ILE A CA 1
ATOM 799 C C . ILE A 1 104 ? 3.949 -3.658 -35.290 1.00 66.88 104 ILE A C 1
ATOM 801 O O . ILE A 1 104 ? 4.714 -2.883 -35.864 1.00 66.88 104 ILE A O 1
ATOM 805 N N . THR A 1 105 ? 4.066 -4.980 -35.420 1.00 56.25 105 THR A N 1
ATOM 806 C CA . THR A 1 105 ? 4.826 -5.597 -36.501 1.00 56.25 105 THR A CA 1
ATOM 807 C C . THR A 1 105 ? 4.161 -5.065 -37.750 1.00 56.25 105 THR A C 1
ATOM 809 O O . THR A 1 105 ? 2.970 -5.294 -37.930 1.00 56.25 105 THR A O 1
ATOM 812 N N . GLY A 1 106 ? 4.883 -4.252 -38.520 1.00 58.03 106 GLY A N 1
ATOM 813 C CA . GLY A 1 106 ? 4.344 -3.555 -39.676 1.00 58.03 106 GLY A CA 1
ATOM 814 C C . GLY A 1 106 ? 3.799 -4.542 -40.699 1.00 58.03 106 GLY A C 1
ATOM 815 O O . GLY A 1 106 ? 4.493 -4.909 -41.639 1.00 58.03 106 GLY A O 1
ATOM 816 N N . SER A 1 107 ? 2.548 -4.960 -40.537 1.00 53.09 107 SER A N 1
ATOM 817 C CA . SER A 1 107 ? 1.706 -5.365 -41.643 1.00 53.09 107 SER A CA 1
ATOM 818 C C . SER A 1 107 ? 1.501 -4.092 -42.443 1.00 53.09 107 SER A C 1
ATOM 820 O O . SER A 1 107 ? 0.791 -3.186 -42.006 1.00 53.09 107 SER A O 1
ATOM 822 N N . SER A 1 108 ? 2.228 -3.993 -43.552 1.00 54.62 108 SER A N 1
ATOM 823 C CA . SER A 1 108 ? 2.056 -2.982 -44.582 1.00 54.62 108 SER A CA 1
ATOM 824 C C . SER A 1 108 ? 0.568 -2.844 -44.901 1.00 54.62 108 SER A C 1
ATOM 826 O O . SER A 1 108 ? -0.002 -3.637 -45.650 1.00 54.62 108 SER A O 1
ATOM 828 N N . VAL A 1 109 ? -0.076 -1.838 -44.309 1.00 60.81 109 VAL A N 1
ATOM 829 C CA . VAL A 1 109 ? -1.415 -1.420 -44.710 1.00 60.81 109 VAL A CA 1
ATOM 830 C C . VAL A 1 109 ? -1.234 -0.775 -46.076 1.00 60.81 109 VAL A C 1
ATOM 832 O O . VAL A 1 109 ? -0.790 0.365 -46.200 1.00 60.81 109 VAL A O 1
ATOM 835 N N . SER A 1 110 ? -1.470 -1.575 -47.110 1.00 53.03 110 SER A N 1
ATOM 836 C CA . SER A 1 110 ? -1.528 -1.135 -48.495 1.00 53.03 110 SER A CA 1
ATOM 837 C C . SER A 1 110 ? -2.806 -0.318 -48.652 1.00 53.03 110 SER A C 1
ATOM 839 O O . SER A 1 110 ? -3.904 -0.859 -48.732 1.00 53.03 110 SER A O 1
ATOM 841 N N . TYR A 1 111 ? -2.667 1.005 -48.643 1.00 54.56 111 TYR A N 1
ATOM 842 C CA . TYR A 1 111 ? -3.732 1.900 -49.073 1.00 54.56 111 TYR A CA 1
ATOM 843 C C . TYR A 1 111 ?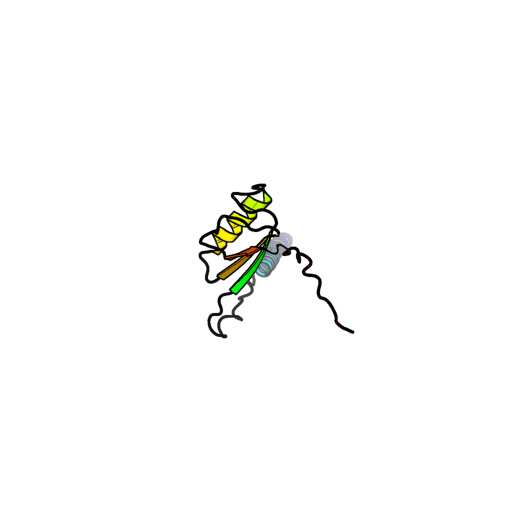 -3.768 1.872 -50.600 1.00 54.56 111 TYR A C 1
ATOM 845 O O . TYR A 1 111 ? -2.866 2.395 -51.254 1.00 54.56 111 TYR A O 1
ATOM 853 N N . SER A 1 112 ? -4.778 1.218 -51.168 1.00 45.97 112 SER A N 1
ATOM 854 C CA . SER A 1 112 ? -5.116 1.374 -52.581 1.00 45.97 112 SER A CA 1
ATOM 855 C C . SER A 1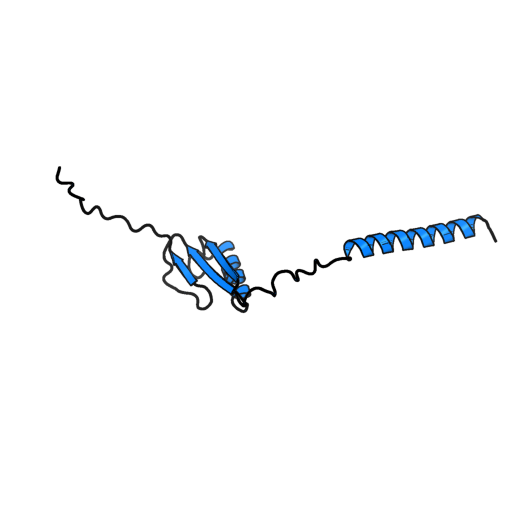 112 ? -5.766 2.745 -52.759 1.00 45.97 112 SER A C 1
ATOM 857 O O . SER A 1 112 ? -6.883 2.957 -52.287 1.00 45.97 112 SER A O 1
ATOM 859 N N . VAL A 1 113 ? -5.027 3.672 -53.372 1.00 53.66 113 VAL A N 1
ATOM 860 C CA . VAL A 1 113 ? -5.568 4.912 -53.952 1.00 53.66 113 VAL A CA 1
ATOM 861 C C . VAL A 1 113 ? -6.076 4.603 -55.351 1.00 53.66 113 VAL A C 1
ATOM 863 O O . VAL A 1 113 ? -5.365 3.856 -56.061 1.00 53.66 113 VAL A O 1
#